Protein AF-A0A0D8HFD1-F1 (afdb_monomer)

Secondary structure (DSSP, 8-state):
-----------GGG-----HHHHHHTTTTSTT-EEEEEE-SS-EEEEEE------------------

Radius of gyration: 19.8 Å; Cα contacts (8 Å, |Δi|>4): 50; chains: 1; bounding box: 70×23×35 Å

Solvent-accessible surface area (backbone atoms only — not comparable to full-atom values): 4767 Å² total; per-residue (Å²): 132,81,83,85,81,80,91,72,71,73,47,79,94,71,43,65,77,74,56,67,71,57,29,58,77,62,48,57,75,42,90,75,48,42,69,48,79,42,85,53,99,89,48,78,47,77,44,70,40,81,58,74,76,82,78,78,75,81,74,82,72,77,79,73,84,89,133

Structure (mmCIF, N/CA/C/O backbone):
data_AF-A0A0D8HFD1-F1
#
_entry.id   AF-A0A0D8HFD1-F1
#
loop_
_ato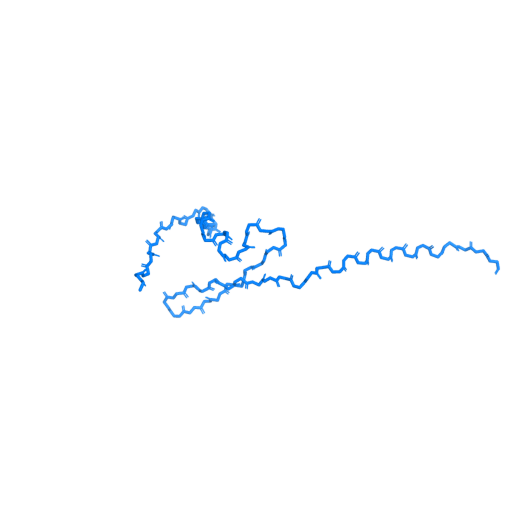m_site.group_PDB
_atom_site.id
_atom_site.type_symbol
_atom_site.label_atom_id
_atom_site.label_alt_id
_atom_site.label_comp_id
_atom_site.label_asym_id
_atom_site.label_entity_id
_atom_site.label_seq_id
_atom_site.pdbx_PDB_ins_code
_atom_site.Cartn_x
_atom_site.Cartn_y
_atom_site.Cartn_z
_atom_site.occupancy
_atom_site.B_iso_or_equiv
_atom_site.auth_seq_id
_atom_site.auth_comp_id
_atom_site.auth_asym_id
_atom_site.auth_atom_id
_atom_site.pdbx_PDB_model_num
ATOM 1 N N . MET A 1 1 ? -18.564 9.968 -8.551 1.00 42.00 1 MET A N 1
ATOM 2 C CA . MET A 1 1 ? -18.023 8.598 -8.670 1.00 42.00 1 MET A CA 1
ATOM 3 C C . MET A 1 1 ? -17.702 8.139 -7.256 1.00 42.00 1 MET A C 1
ATOM 5 O O . MET A 1 1 ? -16.889 8.792 -6.613 1.00 42.00 1 MET A O 1
ATOM 9 N N . GLY A 1 2 ? -18.458 7.183 -6.707 1.00 51.28 2 GLY A N 1
ATOM 10 C CA . GLY A 1 2 ? -18.328 6.789 -5.298 1.00 51.28 2 GLY A CA 1
ATOM 11 C C . GLY A 1 2 ? -16.920 6.276 -5.005 1.00 51.28 2 GLY A C 1
ATOM 12 O O . GLY A 1 2 ? -16.366 5.536 -5.814 1.00 51.28 2 GLY A O 1
ATOM 13 N N . LYS A 1 3 ? -16.323 6.707 -3.888 1.00 63.72 3 LYS A N 1
ATOM 14 C CA . LYS A 1 3 ? -15.047 6.156 -3.422 1.00 63.72 3 LYS A CA 1
ATOM 15 C C . LYS A 1 3 ? -15.285 4.686 -3.083 1.00 63.72 3 LYS A C 1
ATOM 17 O O . LYS A 1 3 ? -15.966 4.394 -2.105 1.00 63.72 3 LYS A O 1
ATOM 22 N N . GLU A 1 4 ? -14.769 3.783 -3.905 1.00 75.44 4 GLU A N 1
ATOM 23 C CA . GLU A 1 4 ? -14.748 2.359 -3.588 1.00 75.44 4 GLU A CA 1
ATOM 24 C C . GLU A 1 4 ? -13.814 2.169 -2.385 1.00 75.44 4 GLU A C 1
ATOM 26 O O . GLU A 1 4 ? -12.611 2.417 -2.474 1.00 75.44 4 GLU A O 1
ATOM 31 N N . GLN A 1 5 ? -14.3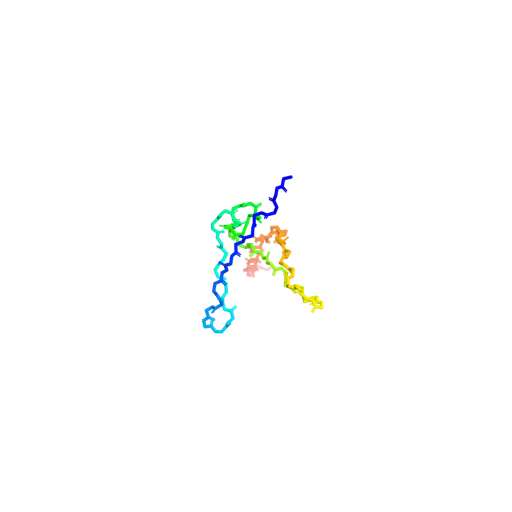93 1.839 -1.231 1.00 83.06 5 GLN A N 1
ATOM 32 C CA . GLN A 1 5 ? -13.653 1.575 -0.001 1.00 83.06 5 GLN A CA 1
ATOM 33 C C . GLN A 1 5 ? -13.424 0.073 0.096 1.00 83.06 5 GLN A C 1
ATOM 35 O O . GLN A 1 5 ? -14.371 -0.708 0.034 1.00 83.06 5 GLN A O 1
ATOM 40 N N . ILE A 1 6 ? -12.165 -0.329 0.239 1.00 88.81 6 ILE A N 1
ATOM 41 C CA . ILE A 1 6 ? -11.782 -1.729 0.388 1.00 88.81 6 ILE A CA 1
ATOM 42 C C . ILE A 1 6 ? -11.078 -1.854 1.730 1.00 88.81 6 ILE A C 1
ATOM 44 O O . ILE A 1 6 ? -10.063 -1.201 1.966 1.00 88.81 6 ILE A O 1
ATOM 48 N N . PHE A 1 7 ? -11.616 -2.701 2.601 1.00 91.94 7 PHE A N 1
ATOM 49 C CA . PHE A 1 7 ? -10.947 -3.071 3.839 1.00 91.94 7 PHE A CA 1
ATOM 50 C C . PHE A 1 7 ? -9.949 -4.187 3.548 1.00 91.94 7 PHE A C 1
ATOM 52 O O . PHE A 1 7 ? -10.293 -5.199 2.938 1.00 91.94 7 PHE A O 1
ATOM 59 N N . VAL A 1 8 ? -8.710 -3.999 3.993 1.00 92.94 8 VAL A N 1
ATOM 60 C CA . VAL A 1 8 ? -7.650 -5.005 3.911 1.00 92.94 8 VAL A CA 1
ATOM 61 C C . VAL A 1 8 ? -7.157 -5.331 5.311 1.00 92.94 8 VAL A C 1
ATOM 63 O O . VAL A 1 8 ? -7.122 -4.471 6.190 1.00 92.94 8 VAL A O 1
ATOM 66 N N . THR A 1 9 ? -6.778 -6.584 5.533 1.00 95.50 9 THR A N 1
ATOM 67 C CA . THR A 1 9 ? -6.196 -7.008 6.806 1.00 95.50 9 THR A CA 1
ATOM 68 C C . THR A 1 9 ? -4.715 -6.657 6.843 1.00 95.50 9 THR A C 1
ATOM 70 O O . THR A 1 9 ? -3.971 -6.987 5.918 1.00 95.50 9 THR A O 1
ATOM 73 N N . VAL A 1 10 ? -4.281 -6.041 7.941 1.00 95.44 10 VAL A N 1
ATOM 74 C CA . VAL A 1 10 ? -2.858 -5.908 8.256 1.00 95.44 10 VAL A CA 1
ATOM 75 C C . VAL A 1 10 ? -2.336 -7.275 8.681 1.00 95.44 10 VAL A C 1
ATOM 77 O O . VAL A 1 10 ? -2.798 -7.857 9.661 1.00 95.44 10 VAL A O 1
ATOM 80 N N . GLN A 1 11 ? -1.401 -7.810 7.907 1.00 95.00 11 GLN A N 1
ATOM 81 C CA . GLN A 1 11 ? -0.754 -9.084 8.183 1.00 95.00 11 GLN A CA 1
ATOM 82 C C . GLN A 1 11 ? 0.436 -8.883 9.136 1.00 9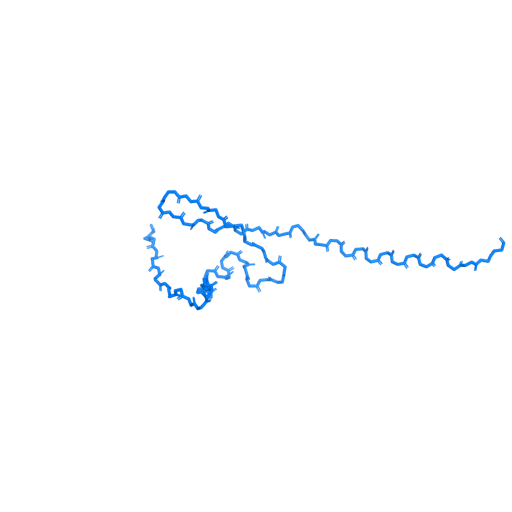5.00 11 GLN A C 1
ATOM 84 O O . GLN A 1 11 ? 0.634 -7.820 9.730 1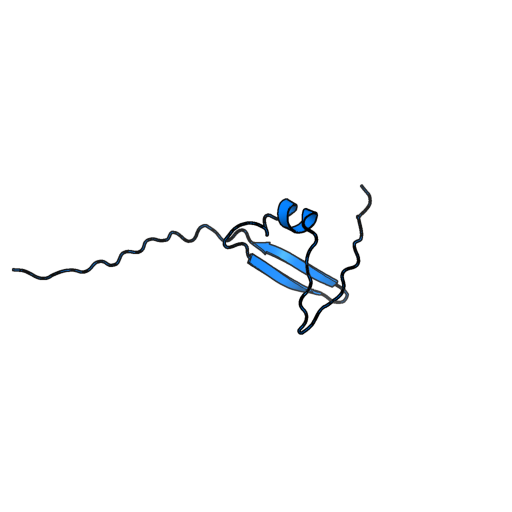.00 95.00 11 GLN A O 1
ATOM 89 N N . ASN A 1 12 ? 1.253 -9.924 9.304 1.00 95.44 12 ASN A N 1
ATOM 90 C CA . ASN A 1 12 ? 2.418 -9.862 10.176 1.00 95.44 12 ASN A CA 1
ATOM 91 C C . ASN A 1 12 ? 3.370 -8.721 9.768 1.00 95.44 12 ASN A C 1
ATOM 93 O O . ASN A 1 12 ? 3.595 -8.477 8.582 1.00 95.44 12 ASN A O 1
ATOM 97 N N . ARG A 1 13 ? 3.958 -8.054 10.768 1.00 94.25 13 ARG A N 1
ATOM 98 C CA . ARG A 1 13 ? 4.937 -6.963 10.601 1.00 94.25 13 ARG A CA 1
ATOM 99 C C . ARG A 1 13 ? 4.434 -5.776 9.765 1.00 94.25 13 ARG A C 1
ATOM 101 O O . ARG A 1 13 ? 5.234 -5.112 9.118 1.00 94.25 13 ARG A O 1
ATOM 108 N N . GLY A 1 14 ? 3.127 -5.509 9.772 1.00 91.06 14 GLY A N 1
ATOM 109 C CA . GLY A 1 14 ? 2.561 -4.351 9.074 1.00 91.06 14 GLY A CA 1
ATOM 110 C C . GLY A 1 14 ? 2.409 -4.536 7.562 1.00 91.06 14 GLY A C 1
ATOM 111 O O . GLY A 1 14 ? 2.162 -3.562 6.856 1.00 91.06 14 GLY A O 1
ATOM 112 N N . LEU A 1 15 ? 2.545 -5.763 7.046 1.00 94.19 15 LEU A N 1
ATOM 113 C CA . LEU A 1 15 ? 2.338 -6.032 5.627 1.00 94.19 15 LEU A CA 1
ATOM 114 C C . LEU A 1 15 ? 0.855 -5.867 5.266 1.00 94.19 15 LEU A C 1
ATOM 116 O O . LEU A 1 15 ? -0.004 -6.570 5.798 1.00 94.19 15 LEU A O 1
ATOM 120 N N . ILE A 1 16 ? 0.566 -4.983 4.314 1.00 93.31 16 ILE A N 1
ATOM 121 C CA . ILE A 1 16 ? -0.744 -4.877 3.669 1.00 93.31 16 ILE A CA 1
ATOM 122 C C . ILE A 1 16 ? -0.624 -5.322 2.213 1.00 93.31 16 ILE A C 1
ATOM 124 O O . ILE A 1 16 ? 0.262 -4.880 1.483 1.00 93.31 16 ILE A O 1
ATOM 128 N N . ALA A 1 17 ? -1.517 -6.207 1.781 1.00 92.75 17 ALA A N 1
ATOM 129 C CA . ALA A 1 17 ? -1.611 -6.593 0.381 1.00 92.75 17 ALA A CA 1
ATOM 130 C C . ALA A 1 17 ? -2.594 -5.654 -0.326 1.00 92.75 17 ALA A C 1
ATOM 132 O O . ALA A 1 17 ? -3.789 -5.658 -0.027 1.00 92.75 17 ALA A O 1
ATOM 133 N N . LEU A 1 18 ? -2.095 -4.841 -1.259 1.00 91.69 18 LEU A N 1
ATOM 134 C CA . LEU A 1 18 ? -2.955 -3.995 -2.082 1.00 91.69 18 LEU A CA 1
ATOM 135 C C . LEU A 1 18 ? -3.684 -4.855 -3.130 1.00 91.69 18 LEU A C 1
ATOM 137 O O . LEU A 1 18 ? -3.040 -5.663 -3.802 1.00 91.69 18 LEU A O 1
ATOM 141 N N . PRO A 1 19 ? -5.005 -4.676 -3.319 1.00 92.06 19 PRO A N 1
ATOM 142 C CA . PRO A 1 19 ? -5.745 -5.320 -4.398 1.00 92.06 19 PRO A CA 1
ATOM 143 C C . PRO A 1 19 ? -5.106 -5.079 -5.772 1.00 92.06 19 PRO A C 1
ATOM 145 O O . PRO A 1 19 ? -4.629 -3.980 -6.063 1.00 92.06 19 PRO A O 1
ATOM 148 N N . SER A 1 20 ? -5.169 -6.077 -6.658 1.00 90.44 20 SER A N 1
ATOM 149 C CA . SER A 1 20 ? -4.568 -6.026 -8.003 1.00 90.44 20 SER A CA 1
ATOM 150 C C . SER A 1 20 ? -5.034 -4.828 -8.835 1.00 90.44 20 SER A C 1
ATOM 152 O O . SER A 1 20 ? -4.235 -4.215 -9.539 1.00 90.44 20 SER A O 1
ATOM 154 N N . GLY A 1 21 ? -6.301 -4.427 -8.695 1.00 90.00 21 GLY A N 1
ATOM 155 C CA . GLY A 1 2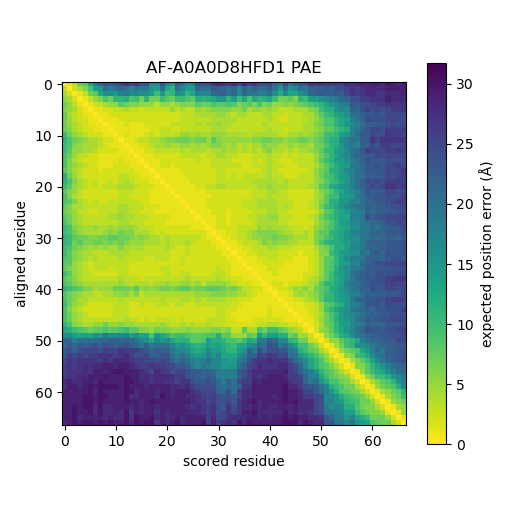1 ? -6.829 -3.227 -9.343 1.00 90.00 21 GLY A CA 1
ATOM 156 C C . GLY A 1 21 ? -6.130 -1.936 -8.900 1.00 90.00 21 GLY A C 1
ATOM 157 O O . GLY A 1 21 ? -5.963 -1.031 -9.711 1.00 90.00 21 GLY A O 1
ATOM 158 N N . ILE A 1 22 ? -5.681 -1.842 -7.643 1.00 90.44 22 ILE A N 1
ATOM 159 C CA . ILE A 1 22 ? -4.891 -0.700 -7.154 1.00 90.44 22 ILE A CA 1
ATOM 160 C C . ILE A 1 22 ? -3.477 -0.773 -7.728 1.00 90.44 22 ILE A C 1
ATOM 162 O O . ILE A 1 22 ? -3.002 0.220 -8.275 1.00 90.44 22 ILE A O 1
ATOM 166 N N . LEU A 1 23 ? -2.837 -1.945 -7.663 1.00 89.75 23 LEU A N 1
ATOM 167 C CA . LEU A 1 23 ? -1.482 -2.127 -8.187 1.00 89.75 23 LEU A CA 1
ATOM 168 C C . LEU A 1 23 ? -1.387 -1.699 -9.657 1.00 89.75 23 LEU A C 1
ATOM 170 O O . LEU A 1 23 ? -0.515 -0.907 -9.999 1.00 89.75 23 LEU A O 1
ATOM 174 N N . ASN A 1 24 ? -2.331 -2.134 -10.493 1.00 89.50 24 ASN A N 1
ATOM 175 C CA . ASN A 1 24 ? -2.333 -1.814 -11.917 1.00 89.50 24 ASN A CA 1
ATOM 176 C C . ASN A 1 24 ? -2.602 -0.325 -12.198 1.00 89.50 24 ASN A C 1
ATOM 178 O O . ASN A 1 24 ? -1.878 0.303 -12.970 1.00 89.50 24 ASN A O 1
ATOM 182 N N . ARG A 1 25 ? -3.599 0.273 -11.528 1.00 89.00 25 ARG A N 1
ATOM 183 C CA . ARG A 1 25 ? -3.951 1.693 -11.726 1.00 89.00 25 ARG A CA 1
ATOM 184 C C . ARG A 1 25 ? -2.816 2.643 -11.356 1.00 89.00 25 ARG A C 1
ATOM 186 O O . ARG A 1 25 ? -2.655 3.670 -12.008 1.00 89.00 25 ARG A O 1
ATOM 193 N N . PHE A 1 26 ? -2.046 2.304 -10.325 1.00 88.25 26 PHE A N 1
ATOM 194 C CA . PHE A 1 26 ? -0.913 3.107 -9.863 1.00 88.25 26 PHE A CA 1
ATOM 195 C C . PHE A 1 26 ? 0.439 2.602 -10.392 1.00 88.25 26 PHE A C 1
ATOM 197 O O . PHE A 1 26 ? 1.478 3.127 -10.001 1.00 88.25 26 PHE A O 1
ATOM 204 N N . GLY A 1 27 ? 0.444 1.602 -11.285 1.00 87.88 27 GLY A N 1
ATOM 205 C CA . GLY A 1 27 ? 1.652 1.024 -11.882 1.00 87.88 27 GLY A CA 1
ATOM 206 C C . GLY A 1 27 ? 2.637 0.429 -10.874 1.00 87.88 27 GLY A C 1
ATOM 207 O O . GLY A 1 27 ? 3.839 0.403 -11.136 1.00 87.88 27 GLY A O 1
ATOM 208 N N . LEU A 1 28 ? 2.133 -0.024 -9.725 1.00 89.19 28 LEU A N 1
ATOM 209 C CA . LEU A 1 28 ? 2.903 -0.676 -8.663 1.00 89.19 28 LEU A CA 1
ATOM 210 C C . LEU A 1 28 ? 3.190 -2.151 -8.966 1.00 89.19 28 LEU A C 1
ATOM 212 O O . LEU A 1 28 ? 3.961 -2.793 -8.263 1.00 89.19 28 LEU A O 1
ATOM 216 N N . ASP A 1 29 ? 2.569 -2.684 -10.015 1.00 88.69 29 ASP A N 1
ATOM 217 C CA . ASP A 1 29 ? 2.845 -3.999 -10.58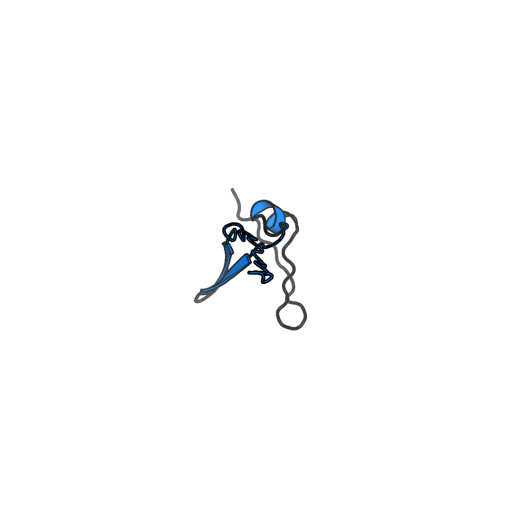9 1.00 88.69 29 ASP A CA 1
ATOM 218 C C . ASP A 1 29 ? 4.107 -4.021 -11.477 1.00 88.69 29 ASP A C 1
ATOM 220 O O . ASP A 1 29 ? 4.508 -5.081 -11.957 1.00 88.69 29 ASP A O 1
ATOM 224 N N . LYS A 1 30 ? 4.757 -2.869 -11.694 1.00 86.75 30 LYS A N 1
ATOM 225 C CA . LYS A 1 30 ? 5.952 -2.740 -12.540 1.00 86.75 30 LYS A CA 1
ATOM 226 C C . LYS A 1 30 ? 7.250 -2.909 -11.747 1.00 86.75 30 LYS A C 1
ATOM 228 O O . LYS A 1 30 ? 7.356 -2.527 -10.583 1.00 86.75 30 LYS A O 1
ATOM 233 N N . ALA A 1 31 ? 8.284 -3.426 -12.412 1.00 82.88 31 ALA A N 1
ATOM 234 C CA . ALA A 1 31 ? 9.621 -3.531 -11.832 1.00 82.88 31 ALA A CA 1
ATOM 235 C C . ALA A 1 31 ? 10.169 -2.146 -11.446 1.00 82.88 31 ALA A C 1
ATOM 237 O O . ALA A 1 31 ? 10.110 -1.205 -12.236 1.00 82.88 31 ALA A O 1
ATOM 238 N N . GLY A 1 32 ? 10.716 -2.034 -10.233 1.00 83.25 32 GLY A N 1
ATOM 239 C CA . GLY A 1 32 ? 11.255 -0.775 -9.713 1.00 83.25 32 GLY A CA 1
ATOM 240 C C . GLY A 1 32 ? 10.199 0.227 -9.236 1.00 83.25 32 GLY A C 1
ATOM 241 O O . GLY A 1 32 ? 10.559 1.359 -8.923 1.00 83.25 32 GLY A O 1
ATOM 242 N N . ALA A 1 33 ? 8.920 -0.161 -9.164 1.00 87.81 33 ALA A N 1
ATOM 243 C CA . ALA A 1 33 ? 7.894 0.685 -8.571 1.00 87.81 33 ALA A CA 1
ATOM 244 C C . ALA A 1 33 ? 8.210 0.990 -7.101 1.00 87.81 33 ALA A C 1
ATOM 246 O O . ALA A 1 33 ? 8.601 0.109 -6.332 1.00 87.81 33 ALA A O 1
ATOM 247 N N . GLN A 1 34 ? 8.021 2.249 -6.715 1.00 88.94 34 GLN A N 1
ATOM 248 C CA . GLN A 1 34 ? 8.223 2.717 -5.352 1.00 88.94 34 GLN A CA 1
ATOM 249 C C . GLN A 1 34 ? 6.972 3.427 -4.852 1.00 88.94 34 GLN A C 1
ATOM 251 O O . GLN A 1 34 ? 6.212 4.025 -5.617 1.00 88.94 34 GLN A O 1
ATOM 256 N N . VAL A 1 35 ? 6.766 3.363 -3.542 1.00 91.31 35 VAL A N 1
ATOM 257 C CA . VAL A 1 35 ? 5.664 4.036 -2.863 1.00 91.31 35 VAL A CA 1
ATOM 258 C C . VAL A 1 35 ? 6.240 4.825 -1.704 1.00 91.31 35 VAL A C 1
ATOM 260 O O . VAL A 1 35 ? 6.930 4.276 -0.849 1.00 91.31 35 VAL A O 1
ATOM 263 N N . GLU A 1 36 ? 5.940 6.114 -1.683 1.00 93.06 36 GLU A N 1
ATOM 264 C CA . GLU A 1 36 ? 6.142 6.964 -0.522 1.00 93.06 36 GLU A CA 1
ATOM 265 C C . GLU A 1 36 ? 4.972 6.757 0.445 1.00 93.06 36 GLU A C 1
ATOM 267 O O . GLU A 1 36 ? 3.806 6.778 0.040 1.00 93.06 36 GLU A O 1
ATOM 272 N N . VAL A 1 37 ? 5.299 6.542 1.717 1.00 93.56 37 VAL A N 1
ATOM 273 C CA . VAL A 1 37 ? 4.334 6.376 2.804 1.00 93.56 37 VAL A CA 1
ATOM 274 C C . VAL A 1 37 ? 4.327 7.667 3.609 1.00 93.56 37 VAL A C 1
ATOM 276 O O . VAL A 1 37 ? 5.345 8.036 4.188 1.00 93.56 37 VAL A O 1
ATOM 279 N N . ILE A 1 38 ? 3.190 8.358 3.628 1.00 95.94 38 ILE A N 1
ATOM 280 C CA . ILE A 1 38 ? 3.025 9.630 4.334 1.00 95.94 38 ILE A CA 1
ATOM 281 C C . ILE A 1 38 ? 2.024 9.421 5.464 1.00 95.94 38 ILE A C 1
ATOM 283 O O . ILE A 1 38 ? 0.866 9.087 5.211 1.00 95.94 38 ILE A O 1
ATOM 287 N N . GLU A 1 39 ? 2.468 9.644 6.696 1.00 96.69 39 GLU A N 1
ATOM 288 C CA . GLU A 1 39 ? 1.598 9.672 7.869 1.00 96.69 39 GLU A CA 1
ATOM 289 C C . GLU A 1 39 ? 0.896 11.033 7.974 1.00 96.69 39 GLU A C 1
ATOM 291 O O . GLU A 1 39 ? 1.511 12.091 7.810 1.00 96.69 39 GLU A O 1
ATOM 296 N N . ARG A 1 40 ? -0.414 11.001 8.217 1.00 95.69 40 ARG A N 1
ATOM 297 C CA . ARG A 1 40 ? -1.261 12.152 8.542 1.00 95.69 40 ARG A CA 1
ATOM 298 C C . ARG A 1 40 ? -2.093 11.810 9.772 1.00 95.69 40 ARG A C 1
ATOM 300 O O . ARG A 1 40 ? -2.141 10.658 10.179 1.00 95.69 40 ARG A O 1
ATOM 307 N N . GLU A 1 41 ? -2.770 12.810 10.327 1.00 94.75 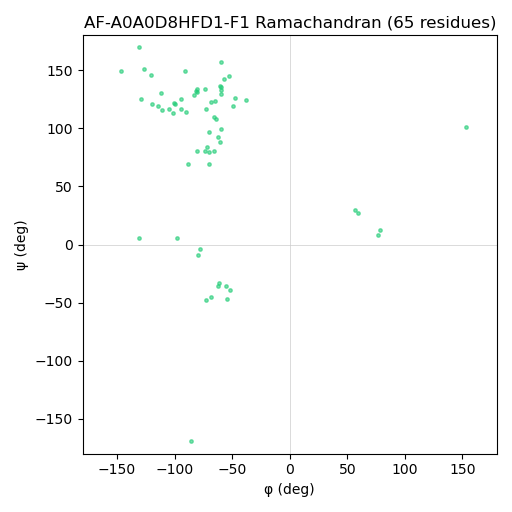41 GLU A N 1
ATOM 308 C CA . GLU A 1 41 ? -3.476 12.708 11.613 1.00 94.75 41 GLU A CA 1
ATOM 309 C C . GLU A 1 41 ? -4.437 11.507 11.712 1.00 94.75 41 GLU A C 1
ATOM 311 O O . GLU A 1 41 ? -4.463 10.838 12.739 1.00 94.75 41 GLU A O 1
ATOM 316 N N . GLU A 1 42 ? -5.160 11.175 10.635 1.00 95.00 42 GLU A N 1
ATOM 317 C CA . GLU A 1 42 ? -6.130 10.063 10.618 1.00 95.00 42 GLU A CA 1
ATOM 318 C C . GLU A 1 42 ? -5.972 9.116 9.414 1.00 95.00 42 GLU A C 1
ATOM 320 O O . GLU A 1 42 ? -6.785 8.214 9.205 1.00 95.00 42 GLU A O 1
ATOM 325 N N . GLU A 1 43 ? -4.944 9.308 8.584 1.00 94.44 43 GLU A N 1
ATOM 326 C CA . GLU A 1 43 ? -4.779 8.532 7.355 1.00 94.44 43 GLU A CA 1
ATOM 327 C C . GLU A 1 43 ? -3.310 8.284 7.006 1.00 94.44 43 GLU A C 1
ATOM 329 O O . GLU A 1 43 ? -2.431 9.110 7.246 1.00 94.44 43 GLU A O 1
ATOM 334 N N . ILE A 1 44 ? -3.060 7.142 6.366 1.00 93.50 44 ILE A N 1
ATOM 335 C CA . ILE A 1 44 ? -1.797 6.866 5.684 1.00 93.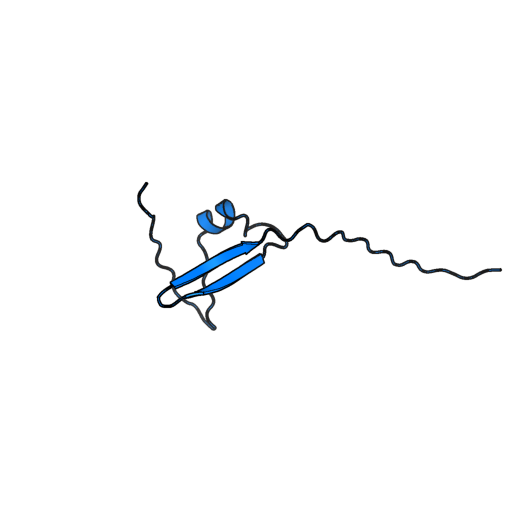50 44 ILE A CA 1
ATOM 336 C C . ILE A 1 44 ? -2.030 7.093 4.195 1.00 93.50 44 ILE A C 1
ATOM 338 O O . ILE A 1 44 ? -2.876 6.439 3.581 1.00 93.50 44 ILE A O 1
ATOM 342 N N . VAL A 1 45 ? -1.259 7.999 3.599 1.00 93.06 45 VAL A N 1
ATOM 343 C CA . VAL A 1 45 ? -1.306 8.261 2.159 1.00 93.06 45 VAL A CA 1
ATOM 344 C C . VAL A 1 45 ? -0.150 7.538 1.485 1.00 93.06 45 VAL A C 1
ATOM 346 O O . VAL A 1 45 ? 1.016 7.798 1.772 1.00 93.06 45 VAL A O 1
ATOM 349 N N . LEU A 1 46 ? -0.487 6.651 0.552 1.00 92.00 46 LEU A N 1
ATOM 350 C CA . LEU A 1 46 ? 0.473 5.983 -0.319 1.00 92.00 46 LEU A CA 1
ATOM 351 C C . LEU A 1 46 ? 0.582 6.758 -1.632 1.00 92.00 46 LEU A C 1
ATOM 353 O O . LEU A 1 46 ? -0.395 6.862 -2.377 1.00 92.00 46 LEU A O 1
ATOM 357 N N . ARG A 1 47 ? 1.763 7.301 -1.931 1.00 91.19 47 ARG A N 1
ATOM 358 C CA . ARG A 1 47 ? 2.026 8.022 -3.182 1.00 91.19 47 ARG A CA 1
ATOM 359 C C . ARG A 1 47 ? 2.978 7.215 -4.054 1.00 91.19 47 ARG A C 1
ATOM 361 O O . ARG A 1 47 ? 4.129 6.997 -3.688 1.00 91.19 47 ARG A O 1
ATOM 368 N N . SER A 1 48 ? 2.501 6.779 -5.218 1.00 89.06 48 SER A N 1
ATOM 369 C CA . SER A 1 48 ? 3.342 6.095 -6.202 1.00 89.06 48 SER A CA 1
ATOM 370 C C . SER A 1 48 ? 4.406 7.052 -6.736 1.00 89.06 48 SER A C 1
ATOM 372 O O . SER A 1 48 ? 4.069 8.093 -7.305 1.00 89.06 48 SER A O 1
ATOM 374 N N . HIS A 1 49 ? 5.672 6.668 -6.612 1.00 81.94 49 HIS A N 1
ATOM 375 C CA . HIS A 1 49 ? 6.759 7.262 -7.374 1.00 81.94 49 HIS A CA 1
ATOM 376 C C . HIS A 1 49 ? 7.086 6.308 -8.513 1.00 81.94 49 HIS A C 1
ATOM 378 O O . HIS A 1 49 ? 7.579 5.198 -8.302 1.00 81.94 49 HIS A O 1
ATOM 384 N N . PHE A 1 50 ? 6.817 6.740 -9.744 1.00 65.06 50 PHE A N 1
ATOM 385 C CA . PHE A 1 50 ? 7.488 6.135 -10.883 1.00 65.06 50 PHE A CA 1
ATOM 386 C C . PHE A 1 50 ? 8.936 6.590 -10.792 1.00 65.06 50 PHE A C 1
ATOM 388 O O . PHE A 1 50 ? 9.254 7.721 -11.158 1.00 65.06 50 PHE A O 1
ATOM 395 N N . GLY A 1 51 ? 9.783 5.733 -10.218 1.00 54.06 51 GLY A N 1
ATOM 396 C CA . GLY A 1 51 ? 11.217 5.953 -10.207 1.00 54.06 51 GLY A CA 1
ATOM 397 C C . GLY A 1 51 ? 11.646 6.291 -11.626 1.00 54.06 51 GLY A C 1
ATOM 398 O O . GLY A 1 51 ? 11.410 5.514 -12.555 1.00 54.06 51 GLY A O 1
ATOM 399 N N . VAL A 1 52 ? 12.205 7.487 -11.799 1.00 49.25 52 VAL A N 1
ATOM 400 C CA . VAL A 1 52 ? 12.900 7.871 -13.026 1.00 49.25 52 VAL A CA 1
ATOM 401 C C . VAL A 1 52 ? 13.834 6.711 -13.353 1.00 49.25 52 VAL A C 1
ATOM 403 O O . VAL A 1 52 ? 14.544 6.247 -12.457 1.00 49.25 52 VAL A O 1
ATOM 406 N N . SER A 1 53 ? 13.738 6.180 -14.576 1.00 43.91 53 SER A N 1
ATOM 407 C CA . SER A 1 53 ? 14.465 4.993 -15.021 1.00 43.91 53 SER A CA 1
ATOM 408 C C . SER A 1 53 ? 15.873 4.986 -14.448 1.00 43.91 53 SER A C 1
ATOM 410 O O . SER A 1 53 ? 16.620 5.946 -14.631 1.00 43.91 53 SER A O 1
ATOM 412 N N . VAL A 1 54 ? 16.230 3.905 -13.756 1.00 43.66 54 VAL A N 1
ATOM 413 C CA . VAL A 1 54 ? 17.625 3.633 -13.432 1.00 43.66 54 VAL A CA 1
ATOM 414 C C . VAL A 1 54 ? 18.328 3.524 -14.783 1.00 43.66 54 VAL A C 1
ATOM 416 O O . VAL A 1 54 ? 18.194 2.512 -15.472 1.00 43.66 54 VAL A O 1
ATOM 419 N N . ASP A 1 55 ? 18.988 4.598 -15.214 1.00 44.47 55 ASP A N 1
ATOM 420 C CA . ASP A 1 55 ? 19.962 4.576 -16.296 1.00 44.47 55 ASP A CA 1
ATOM 421 C C . ASP A 1 55 ? 21.062 3.625 -15.816 1.00 44.47 55 ASP A C 1
ATOM 423 O O . ASP A 1 55 ? 21.992 4.002 -15.108 1.00 44.47 55 ASP A O 1
ATOM 427 N N . GLN A 1 56 ? 20.884 2.334 -16.102 1.00 47.06 56 GLN A N 1
ATOM 428 C CA . GLN A 1 56 ? 21.882 1.298 -15.891 1.00 47.06 56 GLN A CA 1
ATOM 429 C C . GLN A 1 56 ? 23.006 1.515 -16.904 1.00 47.06 56 GLN A C 1
ATOM 431 O O . GLN A 1 56 ? 23.206 0.721 -17.821 1.00 47.06 56 GLN A O 1
ATOM 436 N N . ARG A 1 57 ? 23.782 2.585 -16.736 1.00 42.09 57 ARG A N 1
ATOM 437 C CA . ARG A 1 57 ? 25.129 2.657 -17.293 1.00 42.09 57 ARG A CA 1
ATOM 438 C C . ARG A 1 57 ? 26.052 1.893 -16.360 1.00 42.09 57 ARG A C 1
ATOM 440 O O . ARG A 1 57 ? 26.773 2.465 -15.548 1.00 42.09 57 ARG A O 1
ATOM 447 N N . HIS A 1 58 ? 26.040 0.570 -16.505 1.00 42.78 58 HIS A N 1
ATOM 448 C CA . HIS A 1 58 ? 27.153 -0.271 -16.079 1.00 42.78 58 HIS A CA 1
ATOM 449 C C . HIS A 1 58 ? 28.377 0.062 -16.944 1.00 42.78 58 HIS A C 1
ATOM 451 O O . HIS A 1 58 ? 28.683 -0.617 -17.918 1.00 42.78 58 HIS A O 1
ATOM 457 N N . GLY A 1 59 ? 29.073 1.141 -16.597 1.00 38.22 59 GLY A N 1
ATOM 458 C CA . GLY A 1 59 ? 30.396 1.458 -17.113 1.00 38.22 59 GLY A CA 1
ATOM 459 C C . GLY A 1 59 ? 31.469 0.801 -16.252 1.00 38.22 59 GLY A C 1
A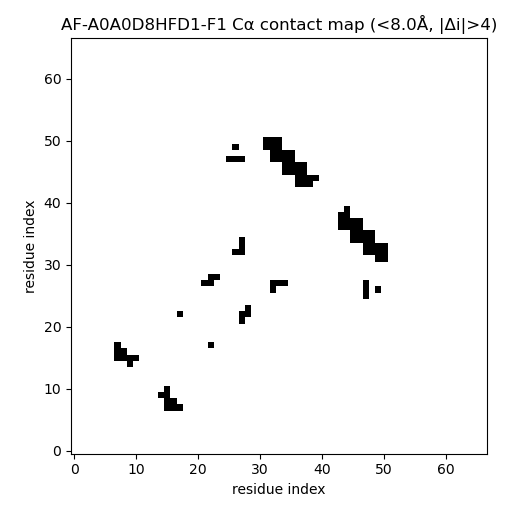TOM 460 O O . GLY A 1 59 ? 32.206 1.502 -15.566 1.00 38.22 59 GLY A O 1
ATOM 461 N N . PHE A 1 60 ? 31.581 -0.532 -16.284 1.00 44.69 60 PHE A N 1
ATOM 462 C CA . PHE A 1 60 ? 32.835 -1.189 -15.902 1.00 44.69 60 PHE A CA 1
ATOM 463 C C . PHE A 1 60 ? 33.869 -0.897 -16.996 1.00 44.69 60 PHE A C 1
ATOM 465 O O . PHE A 1 60 ? 34.124 -1.702 -17.888 1.00 44.69 60 PHE A O 1
ATOM 472 N N . GLY A 1 61 ? 34.451 0.299 -16.938 1.00 37.75 61 GLY A N 1
ATOM 473 C CA . GLY A 1 61 ? 35.666 0.638 -17.659 1.00 37.75 61 GLY A CA 1
ATOM 474 C C . GLY A 1 61 ? 36.845 -0.042 -16.981 1.00 37.75 61 GLY A C 1
ATOM 475 O O . GLY A 1 61 ? 37.569 0.584 -16.211 1.00 37.75 61 GLY A O 1
ATOM 476 N N . LEU A 1 62 ? 37.040 -1.330 -17.262 1.00 53.12 62 LEU A N 1
ATOM 477 C CA . LEU A 1 62 ? 38.355 -1.941 -17.131 1.00 53.12 62 LEU A CA 1
ATOM 478 C C . LEU A 1 62 ? 39.270 -1.222 -18.128 1.00 53.12 62 LEU A C 1
ATOM 480 O O . LEU A 1 62 ? 39.335 -1.586 -19.300 1.00 53.12 62 LEU A O 1
ATOM 484 N N . SER A 1 63 ? 39.962 -0.177 -17.671 1.00 46.72 63 SER A N 1
ATOM 485 C CA . SER A 1 63 ? 41.136 0.328 -18.375 1.00 46.72 63 SER A CA 1
ATOM 486 C C . SER A 1 63 ? 42.244 -0.700 -18.177 1.00 46.72 63 SER A C 1
ATOM 488 O O . SER A 1 63 ? 43.031 -0.650 -17.230 1.00 46.72 63 SER A O 1
ATOM 490 N N . GLY A 1 64 ? 42.211 -1.719 -19.035 1.00 42.56 64 GLY A N 1
ATOM 491 C CA . GLY A 1 64 ? 43.325 -2.619 -19.245 1.00 42.56 64 GLY A CA 1
ATOM 492 C C . GLY A 1 64 ? 44.521 -1.802 -19.718 1.00 42.56 64 GLY A C 1
ATOM 493 O O . GLY A 1 64 ? 44.417 -0.993 -20.638 1.00 42.56 64 GLY A O 1
ATOM 494 N N . GLY A 1 65 ? 45.656 -2.001 -19.057 1.00 46.78 65 GLY A N 1
ATOM 495 C CA . GLY A 1 65 ? 46.907 -1.381 -19.453 1.00 46.78 65 GLY A CA 1
ATOM 496 C C . GLY A 1 65 ? 47.343 -1.750 -20.872 1.00 46.78 65 GLY A C 1
ATOM 497 O O . GLY A 1 65 ? 46.991 -2.807 -21.395 1.00 46.78 65 GLY A O 1
ATOM 498 N N . LYS A 1 66 ? 48.171 -0.869 -21.442 1.00 45.84 66 LYS A N 1
ATOM 499 C CA . LYS A 1 66 ? 49.425 -1.130 -22.177 1.00 45.84 66 LYS A CA 1
ATOM 500 C C . LYS A 1 66 ? 49.675 0.002 -23.179 1.00 45.84 66 LYS A C 1
ATOM 502 O O . LYS A 1 66 ? 49.148 -0.036 -24.286 1.00 45.84 66 LYS A O 1
ATOM 507 N N . ARG A 1 67 ? 50.568 0.925 -22.834 1.00 49.06 67 ARG A N 1
ATOM 508 C CA . ARG A 1 67 ? 51.942 1.049 -23.360 1.00 49.06 67 ARG A CA 1
ATOM 509 C C . ARG A 1 67 ? 52.528 2.383 -22.926 1.00 49.06 67 ARG A C 1
ATOM 511 O O . ARG A 1 67 ? 51.793 3.386 -23.007 1.00 49.06 67 ARG A O 1
#

Nearest PDB structures (foldseek):
  2mru-assembly1_A  TM=7.748E-01  e=7.372E-01  Escherichia coli K-12

Organism: NCBI:txid1280514

Sequence (67 aa):
MGKEQIFVTVQNRGLIALPSGILNRFGLDKAGAQVEVIEREEEIVLRSHFGVSVDQRHGFGLSGGKR

pLDDT: mean 77.18, std 20.83, range [37.75, 96.69]

Mean predicted aligned error: 11.42 Å

Foldseek 3Di:
DDDPDDDFDQDPPRDTDDPPVVCVVLVVVDPPKDWDWDDDPPDTDTDIDPPDDPPPPPPPPPPDDDD